Protein AF-A0A7D5ML86-F1 (afdb_monomer_lite)

Radius of gyration: 32.59 Å; chains: 1; bounding box: 68×42×86 Å

Sequence (81 aa):
MKRVITLTVFITLVLIVMLAKTSQAHKRIPYVQAAPPAMRIWVPGFWKWSPRLHRHVWVDGRWVTTHPRKVVYVRVRRSRQ

Structure (mmCIF, N/CA/C/O backbone):
data_AF-A0A7D5ML86-F1
#
_entry.id   AF-A0A7D5ML86-F1
#
loop_
_atom_site.group_PDB
_atom_site.id
_atom_site.type_symbol
_atom_site.label_atom_id
_atom_site.label_alt_id
_atom_site.label_comp_id
_atom_site.label_asym_id
_atom_site.label_entity_id
_atom_site.label_seq_id
_atom_site.pdbx_PDB_ins_code
_atom_site.Cartn_x
_atom_site.Cartn_y
_atom_site.Cartn_z
_atom_site.occupancy
_atom_site.B_iso_or_equiv
_atom_site.auth_seq_id
_atom_site.auth_comp_id
_atom_site.auth_asym_id
_atom_site.auth_atom_id
_atom_site.pdbx_PDB_model_num
ATOM 1 N N . MET A 1 1 ? -46.116 -0.360 61.770 1.00 61.75 1 MET A N 1
ATOM 2 C CA . MET A 1 1 ? -44.690 -0.767 61.815 1.00 61.75 1 MET A CA 1
ATOM 3 C C . MET A 1 1 ? -44.257 -1.612 60.612 1.00 61.75 1 MET A C 1
ATOM 5 O O . MET A 1 1 ? -43.269 -1.259 59.991 1.00 61.75 1 MET A O 1
ATOM 9 N N . LYS A 1 2 ? -45.007 -2.654 60.205 1.00 64.69 2 LYS A N 1
ATOM 10 C CA . LYS A 1 2 ? -44.640 -3.528 59.064 1.00 64.69 2 LYS A CA 1
ATOM 11 C C . LYS A 1 2 ? -44.481 -2.787 57.719 1.00 64.69 2 LYS A C 1
ATOM 13 O O . LYS A 1 2 ? -43.498 -3.004 57.032 1.00 64.69 2 LYS A O 1
ATOM 18 N N . ARG A 1 3 ? -45.385 -1.846 57.399 1.00 71.56 3 ARG A N 1
ATOM 19 C CA . ARG A 1 3 ? -45.380 -1.079 56.131 1.00 71.56 3 ARG A CA 1
ATOM 20 C C . ARG A 1 3 ? -44.152 -0.181 55.935 1.00 71.56 3 ARG A C 1
ATOM 22 O O . ARG A 1 3 ? -43.737 0.009 54.802 1.00 71.56 3 ARG A O 1
ATOM 29 N N . VAL A 1 4 ? -43.573 0.343 57.019 1.00 77.94 4 VAL A N 1
ATOM 30 C CA . VAL A 1 4 ? -42.386 1.215 56.956 1.00 77.94 4 VAL A CA 1
ATOM 31 C C . VAL A 1 4 ? -41.159 0.396 56.571 1.00 77.94 4 VAL A C 1
ATOM 33 O O . VAL A 1 4 ? -40.443 0.793 55.665 1.00 77.94 4 VAL A O 1
ATOM 36 N N . ILE A 1 5 ? -40.993 -0.783 57.183 1.00 81.56 5 ILE A N 1
ATOM 37 C CA . ILE A 1 5 ? -39.899 -1.722 56.887 1.00 81.56 5 ILE A CA 1
ATOM 38 C C . ILE A 1 5 ? -39.974 -2.195 55.431 1.00 81.56 5 ILE A C 1
ATOM 40 O O . ILE A 1 5 ? -38.961 -2.247 54.741 1.00 81.56 5 ILE A O 1
ATOM 44 N N . THR A 1 6 ? -41.175 -2.501 54.929 1.00 85.31 6 THR A N 1
ATOM 45 C CA . THR A 1 6 ? -41.349 -2.916 53.528 1.00 85.31 6 THR A CA 1
ATOM 46 C C . THR A 1 6 ? -40.968 -1.801 52.551 1.00 85.31 6 THR A C 1
ATOM 48 O O . THR A 1 6 ? -40.355 -2.075 51.524 1.00 85.31 6 THR A O 1
ATOM 51 N N . LEU A 1 7 ? -41.282 -0.544 52.884 1.00 88.69 7 LEU A N 1
ATOM 52 C CA . LEU A 1 7 ? -40.967 0.621 52.056 1.00 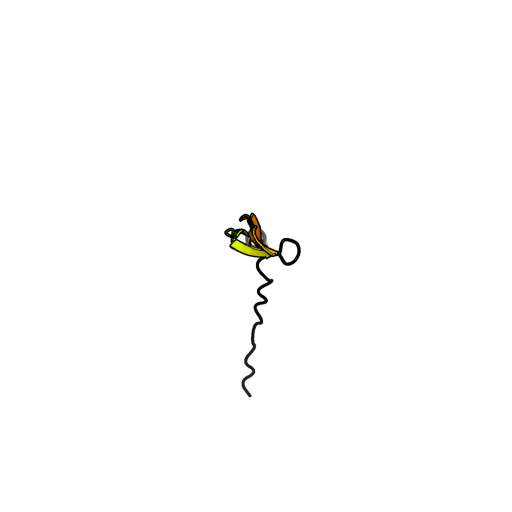88.69 7 LEU A CA 1
ATOM 53 C C . LEU A 1 7 ? -39.465 0.912 52.019 1.00 88.69 7 LEU A C 1
ATOM 55 O O . LEU A 1 7 ? -38.92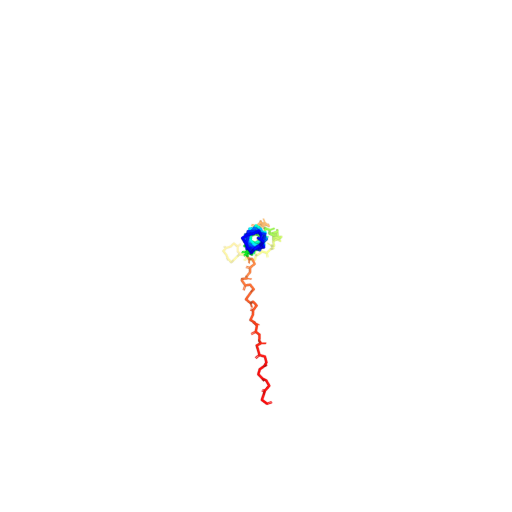4 1.135 50.940 1.00 88.69 7 LEU A O 1
ATOM 59 N N . THR A 1 8 ? -38.773 0.850 53.160 1.00 92.62 8 THR A N 1
ATOM 60 C CA . THR A 1 8 ? -37.313 1.024 53.195 1.00 92.62 8 THR A CA 1
ATOM 61 C C . THR A 1 8 ? -36.597 -0.071 52.423 1.00 92.62 8 THR A C 1
ATOM 63 O O . THR A 1 8 ? -35.705 0.243 51.643 1.00 92.62 8 THR A O 1
ATOM 66 N N . VAL A 1 9 ? -37.010 -1.333 52.573 1.00 92.69 9 VAL A N 1
ATOM 67 C CA . VAL A 1 9 ? -36.425 -2.456 51.818 1.00 92.69 9 VAL A CA 1
ATOM 68 C C . VAL A 1 9 ? -36.676 -2.311 50.316 1.00 92.69 9 VAL A C 1
ATOM 70 O O . VAL A 1 9 ? -35.792 -2.586 49.509 1.00 92.69 9 VAL A O 1
ATOM 73 N N . PHE A 1 10 ? -37.860 -1.843 49.919 1.00 94.00 10 PHE A N 1
ATOM 74 C CA . PHE A 1 10 ? -38.166 -1.600 48.513 1.00 94.00 10 PHE A CA 1
ATOM 75 C C . PHE A 1 10 ? -37.306 -0.469 47.930 1.00 94.00 10 PHE A C 1
ATOM 77 O O . PHE A 1 10 ? -36.726 -0.626 46.857 1.00 94.00 10 PHE A O 1
ATOM 84 N N . ILE A 1 11 ? -37.158 0.644 48.656 1.00 93.50 11 ILE A N 1
ATOM 85 C CA . ILE A 1 11 ? -36.339 1.787 48.224 1.00 93.50 11 ILE A CA 1
ATOM 86 C C . ILE A 1 11 ? -34.863 1.392 48.096 1.00 93.50 11 ILE A C 1
ATOM 88 O O . ILE A 1 11 ? -34.226 1.732 47.097 1.00 93.50 11 ILE A O 1
ATOM 92 N N . THR A 1 12 ? -34.314 0.651 49.063 1.00 93.94 12 THR A N 1
ATOM 93 C CA . THR A 1 12 ? -32.915 0.202 48.997 1.00 93.94 12 THR A CA 1
ATOM 94 C C . THR A 1 12 ? -32.691 -0.763 47.838 1.00 93.94 12 THR A C 1
ATOM 96 O O . THR A 1 12 ? -31.697 -0.635 47.125 1.00 93.94 12 THR A O 1
ATOM 99 N N . LEU A 1 13 ? -33.636 -1.670 47.582 1.00 93.62 13 LEU A N 1
ATOM 100 C CA . LEU A 1 13 ? -33.563 -2.603 46.459 1.00 93.62 13 LEU A CA 1
ATOM 101 C C . LEU A 1 13 ? -33.586 -1.876 45.105 1.00 93.62 13 LEU A C 1
ATOM 103 O O . LEU A 1 13 ? -32.771 -2.175 44.232 1.00 93.62 13 LEU A O 1
ATOM 107 N N . VAL A 1 14 ? -34.455 -0.873 44.945 1.00 93.44 14 VAL A N 1
ATOM 108 C CA . VAL A 1 14 ? -34.508 -0.034 43.735 1.00 93.44 14 VAL A CA 1
ATOM 109 C C . VAL A 1 14 ? -33.199 0.734 43.536 1.00 93.44 14 VAL A C 1
ATOM 111 O O . VAL A 1 14 ? -32.675 0.770 42.421 1.00 93.44 14 VAL A O 1
ATOM 114 N N . LEU A 1 15 ? -32.632 1.303 44.605 1.00 91.31 15 LEU A N 1
ATOM 115 C CA . LEU A 1 15 ? -31.373 2.048 44.541 1.00 91.31 15 LEU A CA 1
ATOM 11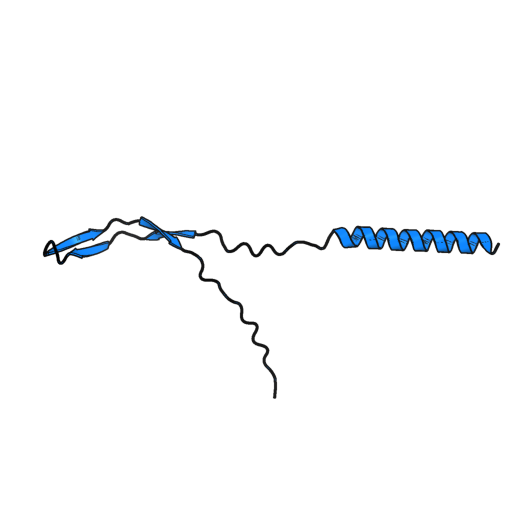6 C C . LEU A 1 15 ? -30.199 1.154 44.106 1.00 91.31 15 LEU A C 1
ATOM 118 O O . LEU A 1 15 ? -29.415 1.555 43.247 1.00 91.31 15 LEU A O 1
ATOM 122 N N . ILE A 1 16 ? -30.113 -0.072 44.638 1.00 89.56 16 ILE A N 1
ATOM 123 C CA . ILE A 1 16 ? -29.088 -1.062 44.265 1.00 89.56 16 ILE A CA 1
ATOM 124 C C . ILE A 1 16 ? -29.190 -1.418 42.776 1.00 89.56 16 ILE A C 1
ATOM 126 O O . ILE A 1 16 ? -28.180 -1.425 42.069 1.00 89.56 16 ILE A O 1
ATOM 130 N N . VAL A 1 17 ? -30.405 -1.670 42.278 1.00 87.94 17 VAL A N 1
ATOM 131 C CA . VAL A 1 17 ? -30.638 -1.990 40.860 1.00 87.94 17 VAL A CA 1
ATOM 132 C C . VAL A 1 17 ? -30.258 -0.815 39.955 1.00 87.94 17 VAL A C 1
ATOM 134 O O . VAL A 1 17 ? -29.628 -1.016 38.914 1.00 87.94 17 VAL A O 1
ATOM 137 N N . MET A 1 18 ? -30.585 0.416 40.355 1.00 85.12 18 MET A N 1
ATOM 138 C CA . MET A 1 18 ? -30.222 1.617 39.597 1.00 85.12 18 MET A CA 1
ATOM 139 C C . MET A 1 18 ? -28.705 1.833 39.545 1.00 85.12 18 MET A C 1
ATOM 141 O O . MET A 1 18 ? -28.178 2.122 38.470 1.00 85.12 18 MET A O 1
ATOM 145 N N . LEU A 1 19 ? -27.988 1.612 40.653 1.00 77.75 19 LEU A N 1
ATOM 146 C CA . LEU A 1 19 ? -26.520 1.680 40.696 1.00 77.75 19 LEU A CA 1
ATOM 147 C C . LEU A 1 19 ? -25.851 0.602 39.827 1.00 77.75 19 LEU A C 1
ATOM 149 O O . LEU A 1 19 ? -24.849 0.860 39.158 1.00 77.75 19 LEU A O 1
ATOM 153 N N . ALA A 1 20 ? -26.407 -0.610 39.805 1.00 73.00 20 ALA A N 1
ATOM 154 C CA . ALA A 1 20 ? -25.890 -1.691 38.969 1.00 73.00 20 ALA A CA 1
ATOM 155 C C . ALA A 1 20 ? -26.051 -1.379 37.469 1.00 73.00 20 ALA A C 1
ATOM 157 O O . ALA A 1 20 ? -25.144 -1.641 36.672 1.00 73.00 20 ALA A O 1
ATOM 158 N N . LYS A 1 21 ? -27.180 -0.765 37.087 1.00 69.25 21 LYS A N 1
ATOM 159 C CA . LYS A 1 21 ? -27.477 -0.409 35.694 1.00 69.25 21 LYS A CA 1
ATOM 160 C C . LYS A 1 21 ? -26.570 0.705 35.164 1.00 69.25 21 LYS A C 1
ATOM 162 O O . LYS A 1 21 ? -26.140 0.633 34.014 1.00 69.25 21 LYS A O 1
ATOM 167 N N . THR A 1 22 ? -26.233 1.701 35.986 1.00 60.41 22 THR A N 1
ATOM 168 C CA . THR A 1 22 ? -25.305 2.778 35.592 1.00 60.41 22 THR A CA 1
ATOM 169 C C . THR A 1 22 ? -23.863 2.282 35.462 1.00 60.41 22 THR A C 1
ATOM 171 O O . THR A 1 22 ? -23.153 2.713 34.555 1.00 60.41 22 THR A O 1
ATOM 174 N N . SER A 1 23 ? -23.444 1.306 36.278 1.00 58.75 23 SER A N 1
ATOM 175 C CA . SER A 1 23 ? -22.108 0.693 36.184 1.00 58.75 23 SER A CA 1
ATOM 176 C C . SER A 1 23 ? -21.900 -0.114 34.890 1.00 58.75 23 SER A C 1
ATOM 178 O O . SER A 1 23 ? -20.816 -0.093 34.299 1.00 58.75 23 SER A O 1
ATOM 180 N N . GLN A 1 24 ? -22.946 -0.776 34.380 1.00 58.66 24 GLN A N 1
ATOM 181 C CA . GLN A 1 24 ? -22.859 -1.565 33.143 1.00 58.66 24 GLN A CA 1
ATOM 182 C C . GLN A 1 24 ? -22.613 -0.727 31.876 1.00 58.66 24 GLN A C 1
ATOM 184 O O . GLN A 1 24 ? -22.087 -1.261 30.896 1.00 58.66 24 GLN A O 1
ATOM 189 N N . ALA A 1 25 ? -22.920 0.574 31.885 1.00 55.88 25 ALA A N 1
ATOM 190 C CA . ALA A 1 25 ? -22.725 1.448 30.726 1.00 55.88 25 ALA A CA 1
ATOM 191 C C . ALA A 1 25 ? -21.244 1.780 30.438 1.00 55.88 25 ALA A C 1
ATOM 193 O O . ALA A 1 25 ? -20.932 2.264 29.353 1.00 55.88 25 ALA A O 1
ATOM 194 N N . HIS A 1 26 ? -20.317 1.484 31.360 1.00 55.62 26 HIS A N 1
ATOM 195 C CA . HIS A 1 26 ? -18.909 1.888 31.243 1.00 55.62 26 HIS A CA 1
ATOM 196 C C . HIS A 1 26 ? -17.955 0.800 30.705 1.00 55.62 26 HIS A C 1
ATOM 198 O O . HIS A 1 26 ? -16.757 1.034 30.572 1.00 55.62 26 HIS A O 1
ATOM 204 N N . LYS A 1 27 ? -18.439 -0.408 30.379 1.00 51.06 27 LYS A N 1
ATOM 205 C CA . LYS A 1 27 ? -17.573 -1.543 29.983 1.00 51.06 27 LYS A CA 1
ATOM 206 C C . LYS A 1 27 ? -17.873 -2.127 28.605 1.00 51.06 27 LYS A C 1
ATOM 208 O O . LYS A 1 27 ? -17.843 -3.338 28.399 1.00 51.06 27 LYS A O 1
ATOM 213 N N . ARG A 1 28 ? -18.098 -1.264 27.620 1.00 54.69 28 ARG A N 1
ATOM 214 C CA . ARG A 1 28 ? -17.949 -1.645 26.212 1.00 54.69 28 ARG A CA 1
ATOM 215 C C . ARG A 1 28 ? -16.981 -0.689 25.541 1.00 54.69 28 ARG A C 1
ATOM 217 O O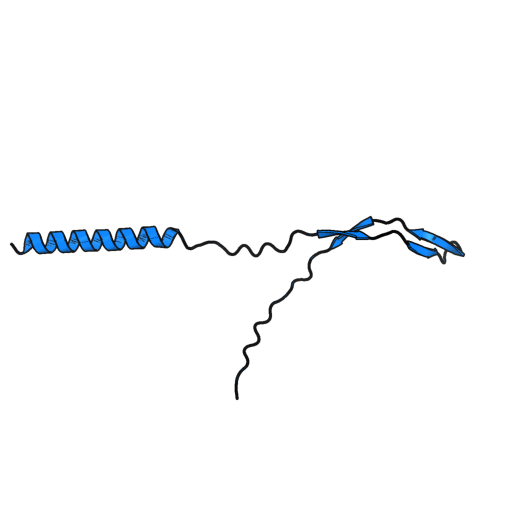 . ARG A 1 28 ? -17.390 0.215 24.832 1.00 54.69 28 ARG A O 1
ATOM 224 N N . ILE A 1 29 ? -15.692 -0.911 25.776 1.00 58.56 29 ILE A N 1
ATOM 225 C CA . ILE A 1 29 ? -14.670 -0.478 24.827 1.00 58.56 29 ILE A CA 1
ATOM 226 C C . ILE A 1 29 ? -14.732 -1.528 23.712 1.00 58.56 29 ILE A C 1
ATOM 228 O O . ILE A 1 29 ? -14.304 -2.663 23.949 1.00 58.56 29 ILE A O 1
ATOM 232 N N . PRO A 1 30 ? -15.331 -1.246 22.540 1.00 56.31 30 PRO A N 1
ATOM 233 C CA . PRO A 1 30 ? -15.133 -2.121 21.403 1.00 56.31 30 PRO A CA 1
ATOM 234 C C . PRO A 1 30 ? -13.627 -2.156 21.160 1.00 56.31 30 PRO A C 1
ATOM 236 O O . PRO A 1 30 ? -12.991 -1.120 20.971 1.00 56.31 30 PRO A O 1
ATOM 239 N N . TYR A 1 31 ? -13.042 -3.346 21.219 1.00 55.00 31 TYR A N 1
ATOM 240 C CA . TYR A 1 31 ? -11.702 -3.577 20.711 1.00 55.00 31 TYR A CA 1
ATOM 241 C C . TYR A 1 31 ? -11.786 -3.345 19.202 1.00 55.00 31 TYR A C 1
ATOM 243 O O . TYR A 1 31 ? -12.042 -4.250 18.415 1.00 55.00 31 TYR A O 1
ATOM 251 N N . VAL A 1 32 ? -11.657 -2.094 18.771 1.00 57.06 32 VAL A N 1
ATOM 252 C CA . VAL A 1 32 ? -11.426 -1.814 17.365 1.00 57.06 32 VAL A CA 1
ATOM 253 C C . VAL A 1 32 ? -10.045 -2.389 17.106 1.00 57.06 32 VAL A C 1
ATOM 255 O O . VAL A 1 32 ? -9.031 -1.811 17.492 1.00 57.06 32 VAL A O 1
ATOM 258 N N . GLN A 1 33 ? -10.008 -3.586 16.521 1.00 55.53 33 GLN A N 1
ATOM 259 C CA . GLN A 1 33 ? -8.815 -4.142 15.904 1.00 55.53 33 GLN A CA 1
ATOM 260 C C . GLN A 1 33 ? -8.518 -3.252 14.694 1.00 55.53 33 GLN A C 1
ATOM 262 O O . GLN A 1 33 ? -8.818 -3.588 13.551 1.00 55.53 33 GLN A O 1
ATOM 267 N N . ALA A 1 34 ? -8.008 -2.050 14.957 1.00 55.12 34 ALA A N 1
ATOM 268 C CA . ALA A 1 34 ? -7.439 -1.214 13.930 1.00 55.12 34 ALA A CA 1
ATOM 269 C C . ALA A 1 34 ? -6.252 -2.015 13.403 1.00 55.12 34 ALA A C 1
ATOM 271 O O . ALA A 1 34 ? -5.255 -2.204 14.104 1.00 55.12 34 ALA A O 1
ATOM 272 N N . ALA A 1 35 ? -6.395 -2.571 12.197 1.00 59.06 35 ALA A N 1
ATOM 273 C CA . ALA A 1 35 ? -5.231 -3.026 11.460 1.00 59.06 35 ALA A CA 1
ATOM 274 C C . ALA A 1 35 ? -4.218 -1.870 11.498 1.00 59.06 35 ALA A C 1
ATOM 276 O O . ALA A 1 35 ? -4.641 -0.718 11.336 1.00 59.06 35 ALA A O 1
ATOM 277 N N . PRO A 1 36 ? -2.927 -2.136 11.767 1.00 59.59 36 PRO A N 1
ATOM 278 C CA . PRO A 1 36 ? -1.951 -1.064 11.819 1.00 59.59 36 PRO A CA 1
ATOM 279 C C . PRO A 1 36 ? -2.072 -0.241 10.531 1.00 59.59 36 PRO A C 1
ATOM 281 O O . PRO A 1 36 ? -2.230 -0.843 9.459 1.00 59.59 36 PRO A O 1
ATOM 284 N N . PRO A 1 37 ? -2.076 1.101 10.621 1.00 61.59 37 PRO A N 1
ATOM 285 C CA . PRO A 1 37 ? -2.226 1.946 9.448 1.00 61.59 37 PRO A CA 1
ATOM 286 C C . PRO A 1 37 ? -1.189 1.531 8.408 1.00 61.59 37 PRO A C 1
ATOM 288 O O . PRO A 1 37 ? -0.051 1.211 8.757 1.00 61.59 37 PRO A O 1
ATOM 291 N N . ALA A 1 38 ? -1.607 1.481 7.142 1.00 68.56 38 ALA A N 1
ATOM 292 C CA . ALA A 1 38 ? -0.734 1.075 6.054 1.00 68.56 38 ALA A CA 1
ATOM 293 C C . ALA A 1 38 ? 0.543 1.924 6.102 1.00 68.56 38 ALA A C 1
ATOM 295 O O . ALA A 1 38 ? 0.502 3.147 5.957 1.00 68.56 38 ALA A O 1
ATOM 296 N N . MET A 1 39 ? 1.673 1.279 6.380 1.00 75.19 39 MET A N 1
ATOM 297 C CA . MET A 1 39 ? 2.925 1.981 6.605 1.00 75.19 39 MET A CA 1
ATOM 298 C C . MET A 1 39 ? 3.566 2.223 5.240 1.00 75.19 39 MET A C 1
ATOM 300 O O . MET A 1 39 ? 3.670 1.315 4.415 1.00 75.19 39 MET A O 1
ATOM 304 N N . ARG A 1 40 ? 3.945 3.467 4.947 1.00 83.50 40 ARG A N 1
ATOM 305 C CA . ARG A 1 40 ? 4.724 3.776 3.744 1.00 83.50 40 ARG A CA 1
ATOM 306 C C . ARG A 1 40 ? 6.196 3.625 4.086 1.00 83.50 40 ARG A C 1
ATOM 308 O O . ARG A 1 40 ? 6.686 4.298 4.984 1.00 83.50 40 ARG A O 1
ATOM 315 N N . ILE A 1 41 ? 6.887 2.745 3.373 1.00 84.62 41 ILE A N 1
ATOM 316 C CA . ILE A 1 41 ? 8.337 2.581 3.488 1.00 84.62 41 ILE A CA 1
ATOM 317 C C . ILE A 1 41 ? 9.009 3.134 2.237 1.00 84.62 41 ILE A C 1
ATOM 319 O O . ILE A 1 41 ? 8.499 2.976 1.124 1.00 84.62 41 ILE A O 1
ATOM 323 N N . TRP A 1 42 ? 10.144 3.801 2.425 1.00 88.00 42 TRP A N 1
ATOM 324 C CA . TRP A 1 42 ? 11.001 4.201 1.319 1.00 88.00 42 TRP A CA 1
ATOM 325 C C . TRP A 1 42 ? 11.800 2.987 0.859 1.00 88.00 42 TRP A C 1
ATOM 327 O O . TRP A 1 42 ? 12.506 2.368 1.655 1.00 88.00 42 TRP A O 1
ATOM 337 N N . VAL A 1 43 ? 11.685 2.643 -0.420 1.00 91.69 43 VAL A N 1
ATOM 338 C CA . VAL A 1 43 ? 12.546 1.642 -1.050 1.00 91.69 43 VAL A CA 1
ATOM 339 C C . VAL A 1 43 ? 13.618 2.400 -1.832 1.00 91.69 43 VAL A C 1
ATOM 341 O O . VAL A 1 43 ? 13.248 3.166 -2.728 1.00 91.69 43 VAL A O 1
ATOM 344 N N . PRO A 1 44 ? 14.916 2.236 -1.507 1.00 92.81 44 PRO A N 1
ATOM 345 C CA . PRO A 1 44 ? 15.986 2.934 -2.206 1.00 92.81 44 PRO A CA 1
ATOM 346 C C . PRO A 1 44 ? 16.061 2.504 -3.673 1.00 92.81 44 PRO A C 1
ATOM 348 O O . PRO A 1 44 ? 15.668 1.392 -4.035 1.00 92.81 44 PRO A O 1
ATOM 351 N N . GLY A 1 45 ? 16.575 3.404 -4.511 1.00 96.00 45 GLY A N 1
ATOM 352 C CA . GLY A 1 45 ? 16.851 3.092 -5.907 1.00 96.00 45 GLY A CA 1
ATOM 353 C C . GLY A 1 45 ? 17.961 2.053 -6.041 1.00 96.00 45 GLY A C 1
ATOM 354 O O . GLY A 1 45 ? 18.782 1.875 -5.137 1.00 96.00 45 GLY A O 1
ATOM 355 N N . PHE A 1 46 ? 17.970 1.343 -7.162 1.00 96.75 46 PHE A N 1
ATOM 356 C CA . PHE A 1 46 ? 18.947 0.293 -7.422 1.00 96.75 46 PHE A CA 1
ATOM 357 C C . PHE A 1 46 ? 19.286 0.198 -8.906 1.00 96.75 46 PHE A C 1
ATOM 359 O O . PHE A 1 46 ? 18.506 0.571 -9.783 1.00 96.75 46 PHE A O 1
ATOM 366 N N . TRP A 1 47 ? 20.460 -0.356 -9.191 1.00 97.31 47 TRP A N 1
ATOM 367 C CA . TRP A 1 47 ? 20.854 -0.694 -10.551 1.00 97.31 47 TRP A CA 1
ATOM 368 C C . TRP A 1 47 ? 20.165 -1.977 -11.002 1.00 97.31 47 TRP A C 1
ATOM 370 O O . TRP A 1 47 ? 20.278 -3.020 -10.359 1.00 97.31 47 TRP A O 1
ATOM 380 N N . LYS A 1 48 ? 19.488 -1.923 -12.148 1.00 97.38 48 LYS A N 1
ATOM 381 C CA . LYS A 1 48 ? 18.851 -3.080 -12.778 1.00 97.38 48 LYS A CA 1
ATOM 382 C C . LYS A 1 48 ? 19.439 -3.304 -14.164 1.00 97.38 48 LYS A C 1
ATOM 384 O O . LYS A 1 48 ? 19.567 -2.364 -14.941 1.00 97.38 48 LYS A O 1
ATOM 389 N N . TRP A 1 49 ? 19.767 -4.546 -14.506 1.00 96.94 49 TRP A N 1
ATOM 390 C CA . TRP A 1 49 ? 20.110 -4.890 -15.886 1.00 96.94 49 TRP A CA 1
ATOM 391 C C . TRP A 1 49 ? 18.868 -4.795 -16.786 1.00 96.94 49 TRP A C 1
ATOM 393 O O . TRP A 1 49 ? 17.826 -5.380 -16.477 1.00 96.94 49 TRP A O 1
ATOM 403 N N . SER A 1 50 ? 18.961 -4.054 -17.893 1.00 96.62 50 SER A N 1
ATOM 404 C CA . SER A 1 50 ? 17.904 -3.970 -18.902 1.00 96.62 50 SER A CA 1
ATOM 405 C C . SER A 1 50 ? 18.265 -4.832 -20.113 1.00 96.62 50 SER A C 1
ATOM 407 O O . SER A 1 50 ? 19.144 -4.436 -20.879 1.00 96.62 50 SER A O 1
ATOM 409 N N . PRO A 1 51 ? 17.572 -5.962 -20.356 1.00 96.31 51 PRO A N 1
ATOM 410 C CA . PRO A 1 51 ? 17.839 -6.797 -21.528 1.00 96.31 51 PRO A CA 1
ATOM 411 C C . PRO A 1 51 ? 17.478 -6.091 -22.842 1.00 96.31 51 PRO A C 1
ATOM 413 O O . PRO A 1 51 ? 18.073 -6.366 -23.872 1.00 96.31 51 PRO A O 1
ATOM 416 N N . ARG A 1 52 ? 16.546 -5.128 -22.819 1.00 97.06 52 ARG A N 1
ATOM 417 C CA . ARG A 1 52 ? 16.164 -4.363 -24.017 1.00 97.06 52 ARG A CA 1
ATOM 418 C C . ARG A 1 52 ? 17.229 -3.347 -24.430 1.00 97.06 52 ARG A C 1
ATOM 420 O O . ARG A 1 52 ? 17.434 -3.127 -25.615 1.00 97.06 52 ARG A O 1
ATOM 427 N N . LEU A 1 53 ? 17.876 -2.711 -23.454 1.00 96.19 53 LEU A N 1
ATOM 428 C CA . LEU A 1 53 ? 18.884 -1.671 -23.693 1.00 96.19 53 LEU A CA 1
ATOM 429 C C . LEU A 1 53 ? 20.321 -2.194 -23.569 1.00 96.19 53 LEU A C 1
ATOM 431 O O . LEU A 1 53 ? 21.247 -1.407 -23.725 1.00 96.19 53 LEU A O 1
ATOM 435 N N . HIS A 1 54 ? 20.494 -3.482 -23.246 1.00 96.94 54 HIS A N 1
ATOM 436 C CA . HIS A 1 54 ? 21.785 -4.135 -23.005 1.00 96.94 54 HIS A CA 1
ATOM 437 C C . HIS A 1 54 ? 22.715 -3.332 -22.078 1.00 96.94 54 HIS A C 1
ATOM 439 O O . HIS A 1 54 ? 23.919 -3.242 -22.302 1.00 96.94 54 HIS A O 1
ATOM 445 N N . ARG A 1 55 ? 22.149 -2.712 -21.034 1.00 96.75 55 ARG A N 1
ATOM 446 C CA . ARG A 1 55 ? 22.906 -1.921 -20.053 1.00 96.75 55 ARG A CA 1
ATOM 447 C C . ARG A 1 55 ? 22.265 -1.948 -18.675 1.00 96.75 55 ARG A C 1
ATOM 449 O O . ARG A 1 55 ? 21.053 -2.157 -18.546 1.00 96.75 55 ARG A O 1
ATOM 456 N N . HIS A 1 56 ? 23.064 -1.658 -17.651 1.00 97.81 56 HIS A N 1
ATOM 457 C CA . HIS A 1 56 ? 22.538 -1.321 -16.333 1.00 97.81 56 HIS A CA 1
ATOM 458 C C . HIS A 1 56 ? 21.840 0.039 -16.392 1.00 97.81 56 HIS A C 1
ATOM 460 O O . HIS A 1 56 ? 22.389 1.021 -16.885 1.00 97.81 56 HIS A O 1
ATOM 466 N N . VAL A 1 57 ? 20.604 0.079 -15.908 1.00 97.50 57 VAL A N 1
ATOM 467 C CA . VAL A 1 57 ? 19.809 1.295 -15.772 1.00 97.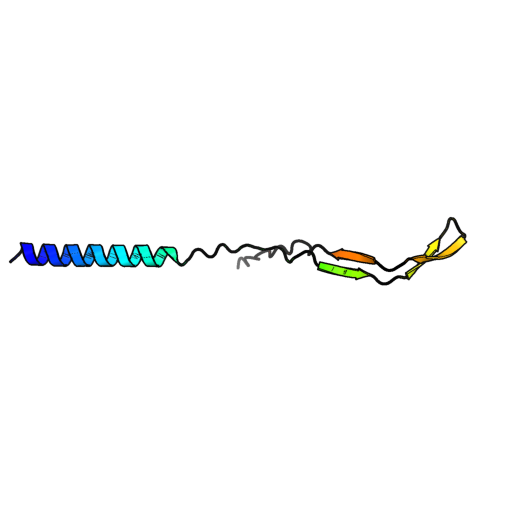50 57 VAL A CA 1
ATOM 468 C C . VAL A 1 57 ? 19.502 1.528 -14.304 1.00 97.50 57 VAL A C 1
ATOM 470 O O . VAL A 1 57 ? 19.250 0.583 -13.551 1.00 97.50 57 VAL A O 1
ATOM 473 N N . TRP A 1 58 ? 19.551 2.791 -13.904 1.00 97.12 58 TRP A N 1
ATOM 474 C CA . TRP A 1 58 ? 19.144 3.197 -12.574 1.00 97.12 58 TRP A CA 1
ATOM 475 C C . TRP A 1 58 ? 17.620 3.131 -12.483 1.00 97.12 58 TRP A C 1
ATOM 477 O O . TRP A 1 58 ? 16.917 3.632 -13.363 1.00 97.12 58 TRP A O 1
ATOM 487 N N . VAL A 1 59 ? 17.114 2.466 -11.449 1.00 96.88 59 VAL A N 1
ATOM 488 C CA . VAL A 1 59 ? 15.695 2.446 -11.102 1.00 96.88 59 VAL A CA 1
ATOM 489 C C . VAL A 1 59 ? 15.529 3.308 -9.865 1.00 96.88 59 VAL A C 1
ATOM 491 O O . VAL A 1 59 ? 16.087 2.984 -8.817 1.00 96.88 59 VAL A O 1
ATOM 494 N N . ASP A 1 60 ? 14.766 4.391 -9.993 1.00 96.19 60 ASP A N 1
ATOM 495 C CA . ASP A 1 60 ? 14.559 5.331 -8.898 1.00 96.19 60 ASP A CA 1
ATOM 496 C C . ASP A 1 60 ? 13.871 4.686 -7.695 1.00 96.19 60 ASP A C 1
ATOM 498 O O . ASP A 1 60 ? 13.034 3.781 -7.810 1.00 96.19 60 ASP A O 1
ATOM 502 N N . GLY A 1 61 ? 14.234 5.191 -6.517 1.00 93.50 61 GLY A N 1
ATOM 503 C CA . GLY A 1 61 ? 13.572 4.828 -5.277 1.00 93.50 61 GLY A CA 1
ATOM 504 C C . GLY A 1 61 ? 12.119 5.291 -5.278 1.00 93.50 61 GLY A C 1
ATOM 505 O O . GLY A 1 61 ? 11.746 6.267 -5.932 1.00 93.50 61 GLY A O 1
ATOM 506 N N . ARG A 1 62 ? 11.275 4.579 -4.536 1.00 92.62 62 ARG A N 1
ATOM 507 C CA . ARG A 1 62 ? 9.854 4.914 -4.437 1.00 92.62 62 ARG A CA 1
ATOM 508 C C . ARG A 1 62 ? 9.300 4.611 -3.060 1.00 92.62 62 ARG A C 1
ATOM 510 O O . ARG A 1 62 ? 9.727 3.676 -2.383 1.00 92.62 62 ARG A O 1
ATOM 517 N N . TRP A 1 63 ? 8.269 5.359 -2.693 1.00 89.56 63 TRP A N 1
ATOM 518 C CA . TRP A 1 63 ? 7.428 5.025 -1.554 1.00 89.56 63 TRP A CA 1
ATOM 519 C C . TRP A 1 63 ? 6.553 3.818 -1.892 1.00 89.56 63 TRP A C 1
ATOM 521 O O . TRP A 1 63 ? 5.823 3.828 -2.884 1.00 89.56 63 TRP A O 1
ATOM 531 N N . VAL A 1 64 ? 6.613 2.776 -1.064 1.00 87.75 64 VAL A N 1
ATOM 532 C CA . VAL A 1 64 ? 5.776 1.580 -1.197 1.00 87.75 64 VAL A CA 1
ATOM 533 C C . VAL A 1 64 ? 4.882 1.457 0.028 1.00 87.75 64 VAL A C 1
ATOM 535 O O . VAL A 1 64 ? 5.323 1.647 1.160 1.00 87.75 64 VAL A O 1
ATOM 538 N N . THR A 1 65 ? 3.613 1.130 -0.204 1.00 85.50 65 THR A N 1
ATOM 539 C CA . THR A 1 65 ? 2.664 0.844 0.874 1.00 85.50 65 THR A CA 1
ATOM 540 C C . THR A 1 65 ? 2.863 -0.598 1.330 1.00 85.50 65 THR A C 1
ATOM 542 O O . THR A 1 65 ? 2.528 -1.531 0.598 1.00 85.50 65 THR A O 1
ATOM 545 N N . THR A 1 66 ? 3.421 -0.792 2.524 1.00 74.00 66 THR A N 1
ATOM 546 C CA . THR A 1 66 ? 3.460 -2.103 3.176 1.00 74.00 66 THR A CA 1
ATOM 547 C C . THR A 1 66 ? 2.171 -2.292 3.965 1.00 74.00 66 THR A C 1
ATOM 549 O O . THR A 1 66 ? 1.858 -1.556 4.904 1.00 74.00 66 THR A O 1
ATOM 552 N N . HIS A 1 67 ? 1.385 -3.278 3.540 1.00 67.75 67 HIS A N 1
ATOM 553 C CA . HIS A 1 67 ? 0.279 -3.769 4.342 1.00 67.75 67 HIS A CA 1
ATOM 554 C C . HIS A 1 67 ? 0.872 -4.744 5.356 1.00 67.75 67 HIS A C 1
ATOM 556 O O . HIS A 1 67 ? 1.494 -5.724 4.928 1.00 67.75 67 HIS A O 1
ATOM 562 N N . PRO A 1 68 ? 0.693 -4.533 6.672 1.00 61.22 68 PRO A N 1
ATOM 563 C CA . PRO A 1 68 ? 1.040 -5.564 7.633 1.00 61.22 68 PRO A CA 1
ATOM 564 C C . PRO A 1 68 ? 0.258 -6.821 7.247 1.00 61.22 68 PRO A C 1
ATOM 566 O O . PRO A 1 68 ? -0.976 -6.835 7.260 1.00 61.22 68 PRO A O 1
ATOM 569 N N . ARG A 1 69 ? 0.975 -7.871 6.826 1.00 59.84 69 ARG A N 1
ATOM 570 C CA . ARG A 1 69 ? 0.382 -9.189 6.583 1.00 59.84 69 ARG A CA 1
ATOM 571 C C . ARG A 1 69 ? -0.417 -9.542 7.835 1.00 59.84 69 ARG A C 1
ATOM 573 O O . ARG A 1 69 ? 0.106 -9.407 8.936 1.00 59.84 69 ARG A O 1
ATOM 580 N N . LYS A 1 70 ? -1.681 -9.939 7.666 1.00 56.09 70 LYS A N 1
ATOM 581 C CA . LYS A 1 70 ? -2.607 -10.277 8.758 1.00 56.09 70 LYS A CA 1
ATOM 582 C C . LYS A 1 70 ? -1.908 -11.260 9.710 1.00 56.09 70 LYS A C 1
ATOM 584 O O . LYS A 1 70 ? -1.766 -12.435 9.380 1.00 56.09 70 LYS A O 1
ATOM 589 N N . VAL A 1 71 ? -1.420 -10.782 10.855 1.00 59.22 71 VAL A N 1
ATOM 590 C CA . VAL A 1 71 ? -0.801 -11.646 11.865 1.00 59.22 71 VAL A CA 1
ATOM 591 C C . VAL A 1 71 ? -1.948 -12.360 12.564 1.00 59.22 71 VAL A C 1
ATOM 593 O O . VAL A 1 71 ? -2.640 -11.789 13.406 1.00 59.22 71 VAL A O 1
ATOM 596 N N . VAL A 1 72 ? -2.222 -13.592 12.143 1.00 62.25 72 VAL A N 1
ATOM 597 C CA . VAL A 1 72 ? -3.214 -14.440 12.800 1.00 62.25 72 VAL A CA 1
ATOM 598 C C . VAL A 1 72 ? -2.554 -15.034 14.035 1.00 62.25 72 VAL A C 1
ATOM 600 O O . VAL A 1 72 ? -1.728 -15.939 13.939 1.00 62.25 72 VAL A O 1
ATOM 603 N N . TYR A 1 73 ? -2.919 -14.523 15.208 1.00 55.12 73 TYR A N 1
ATOM 604 C CA . TYR A 1 73 ? -2.575 -15.167 16.468 1.00 55.12 73 TYR A CA 1
ATOM 605 C C . TYR A 1 73 ? -3.384 -16.461 16.592 1.00 55.12 73 TYR A C 1
ATOM 607 O O . TYR A 1 73 ? -4.540 -16.451 17.015 1.00 55.12 73 TYR A O 1
ATOM 615 N N . VAL A 1 74 ? -2.787 -17.590 16.210 1.00 64.38 74 VAL A N 1
ATOM 616 C CA . VAL A 1 74 ? -3.366 -18.905 16.488 1.00 64.38 74 VAL A CA 1
ATOM 617 C C . VAL A 1 74 ? -3.115 -19.215 17.959 1.00 64.38 74 VAL A C 1
ATOM 619 O O . VAL A 1 74 ? -1.986 -19.463 18.379 1.00 64.38 74 VAL A O 1
ATOM 622 N N . ARG A 1 75 ? -4.176 -19.188 18.772 1.00 62.28 75 ARG A N 1
ATOM 623 C CA . ARG A 1 75 ? -4.111 -19.676 20.151 1.00 62.28 75 ARG A CA 1
ATOM 624 C C . ARG A 1 75 ? -3.950 -21.194 20.110 1.00 62.28 75 ARG A C 1
ATOM 626 O O . ARG A 1 75 ? -4.929 -21.919 19.956 1.00 62.28 75 ARG A O 1
ATOM 633 N N . VAL A 1 76 ? -2.722 -21.671 20.279 1.00 67.06 76 VAL A N 1
ATOM 634 C CA . VAL A 1 76 ? -2.450 -23.099 20.454 1.00 67.06 76 VAL A CA 1
ATOM 635 C C . VAL A 1 76 ? -2.976 -23.518 21.829 1.00 67.06 76 VAL A C 1
ATOM 637 O O . VAL A 1 76 ? -2.373 -23.209 22.856 1.00 67.06 76 VAL A O 1
ATOM 640 N N . ARG A 1 77 ? -4.116 -24.219 21.875 1.00 63.75 77 ARG A N 1
ATOM 641 C CA . 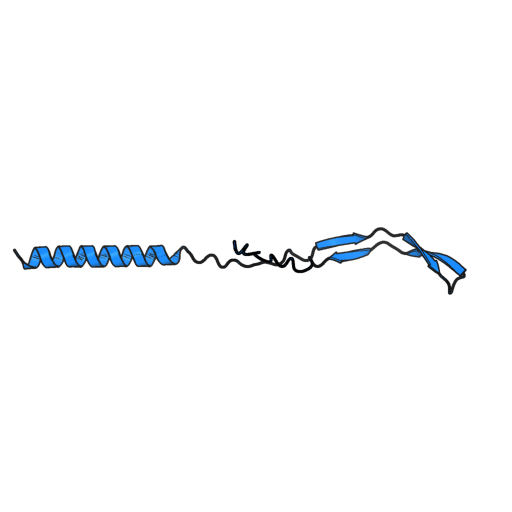ARG A 1 77 ? -4.468 -25.014 23.058 1.00 63.75 77 ARG A CA 1
ATOM 642 C C . ARG A 1 77 ? -3.554 -26.234 23.059 1.00 63.75 77 ARG A C 1
ATOM 644 O O . ARG A 1 77 ? -3.760 -27.150 22.271 1.00 63.75 77 ARG A O 1
ATOM 651 N N . ARG A 1 78 ? -2.556 -26.266 23.945 1.00 56.44 78 ARG A N 1
ATOM 652 C CA . ARG A 1 78 ? -1.915 -27.539 24.290 1.00 56.44 78 ARG A CA 1
ATOM 653 C C . ARG A 1 78 ? -2.954 -28.401 25.004 1.00 56.44 78 ARG A C 1
ATOM 655 O O . ARG A 1 78 ? -3.302 -28.118 26.147 1.00 56.44 78 ARG A O 1
ATOM 662 N N . SER A 1 79 ? -3.451 -29.424 24.317 1.00 45.56 79 SER A N 1
ATOM 663 C CA . SER A 1 79 ? -4.089 -30.565 24.966 1.00 45.56 79 SER A CA 1
ATOM 664 C C . SER A 1 79 ? -2.975 -31.377 25.616 1.00 45.56 79 SER A C 1
ATOM 666 O O . SER A 1 79 ? -2.096 -31.867 24.911 1.00 45.56 79 SER A O 1
ATOM 668 N N . ARG A 1 80 ? -2.956 -31.461 26.949 1.00 55.44 80 ARG A N 1
ATOM 669 C CA . ARG A 1 80 ? -2.187 -32.512 27.623 1.00 55.44 80 ARG A CA 1
ATOM 670 C C . ARG A 1 80 ? -2.970 -33.807 27.420 1.00 55.44 80 ARG A C 1
ATOM 672 O O . ARG A 1 80 ? -4.129 -33.859 27.828 1.00 55.44 80 ARG A O 1
ATOM 679 N N . GLN A 1 81 ? -2.371 -34.763 26.719 1.00 55.00 81 GLN A N 1
ATOM 680 C CA . GLN A 1 81 ? -2.686 -36.179 26.897 1.00 55.00 81 GLN A CA 1
ATOM 681 C C . GLN A 1 81 ? -1.841 -36.710 28.050 1.00 55.00 81 GLN A C 1
ATOM 683 O O . GLN A 1 81 ? -0.730 -36.157 28.244 1.00 55.00 81 GLN A O 1
#

Secondary structure (DSSP, 8-state):
-HHHHHHHHHHHHHHHHHHHHHHHTT--------PPP-EEEEEPPEEEEETTTTEEEEE--EEEEE---------------

Foldseek 3Di:
DVVVVVVVVVVVVVVVVVVVVVVVVPPDPPPPPPQPPFDWDKDAWDWDQDPVVRDTDIDHIDTDGDRPDPPDPDPDDPDDD

pLDDT: mean 76.8, std 16.72, range [45.56, 97.81]